Protein AF-A0A378QWF9-F1 (afdb_monomer_lite)

pLDDT: mean 70.11, std 20.04, range [35.25, 94.06]

Structure (mmCIF, N/CA/C/O backbone):
data_AF-A0A378QWF9-F1
#
_entry.id   AF-A0A378QWF9-F1
#
loop_
_atom_site.group_PDB
_atom_site.id
_atom_site.type_symbol
_atom_site.label_atom_id
_atom_site.label_alt_id
_atom_site.label_comp_id
_atom_site.label_asym_id
_atom_site.label_entity_id
_atom_site.label_seq_id
_atom_site.pdbx_PDB_ins_code
_atom_site.Cartn_x
_atom_site.Cartn_y
_atom_site.Cartn_z
_atom_site.occupancy
_atom_site.B_iso_or_equiv
_atom_site.auth_seq_id
_atom_site.auth_comp_id
_atom_site.auth_asym_id
_atom_site.auth_atom_id
_atom_site.pdbx_PDB_model_num
ATOM 1 N N . MET A 1 1 ? 3.941 -28.432 62.723 1.00 37.06 1 MET A N 1
ATOM 2 C CA . MET A 1 1 ? 3.807 -29.300 61.536 1.00 37.06 1 MET A CA 1
ATOM 3 C C . M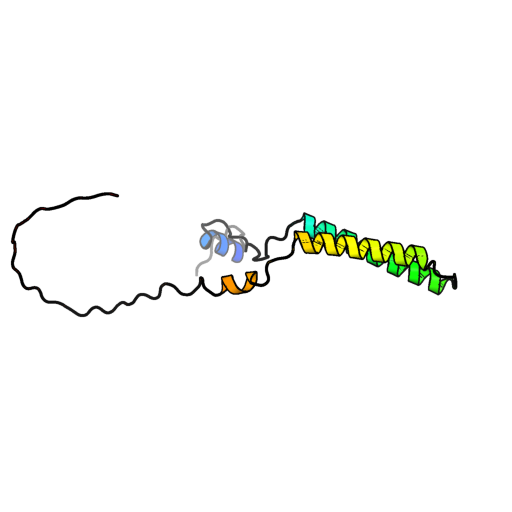ET A 1 1 ? 2.430 -29.057 60.941 1.00 37.06 1 MET A C 1
ATOM 5 O O . MET A 1 1 ? 1.453 -29.364 61.605 1.00 37.06 1 MET A O 1
ATOM 9 N N . LEU A 1 2 ? 2.350 -28.424 59.771 1.00 43.47 2 LEU A N 1
ATOM 10 C CA . LEU A 1 2 ? 1.100 -28.153 59.051 1.00 43.47 2 LEU A CA 1
ATOM 11 C C . LEU A 1 2 ? 1.149 -28.950 57.749 1.00 43.47 2 LEU A C 1
ATOM 13 O O . LEU A 1 2 ? 1.511 -28.421 56.704 1.00 43.47 2 LEU A O 1
ATOM 17 N N . GLU A 1 3 ? 0.846 -30.238 57.831 1.00 48.22 3 GLU A N 1
ATOM 18 C CA . GLU A 1 3 ? 0.598 -31.062 56.652 1.00 48.22 3 GLU A CA 1
ATOM 19 C C . GLU A 1 3 ? -0.773 -31.731 56.776 1.00 48.22 3 GLU A C 1
ATOM 21 O O . GLU A 1 3 ? -1.197 -32.093 57.871 1.00 48.22 3 GLU A O 1
ATOM 26 N N . ALA A 1 4 ? -1.415 -31.888 55.613 1.00 48.19 4 ALA A N 1
ATOM 27 C CA . ALA A 1 4 ? -2.771 -32.374 55.325 1.00 48.19 4 ALA A CA 1
ATOM 28 C C . ALA A 1 4 ? -3.869 -31.293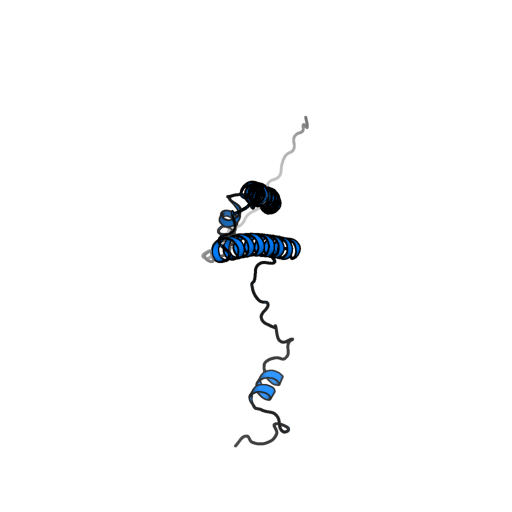 55.451 1.00 48.19 4 ALA A C 1
ATOM 30 O O . ALA A 1 4 ? -4.206 -30.849 56.537 1.00 48.19 4 ALA A O 1
ATOM 31 N N . LYS A 1 5 ? -4.520 -30.814 54.385 1.00 47.59 5 LYS A N 1
ATOM 32 C CA . LYS A 1 5 ? -4.892 -31.458 53.118 1.00 47.59 5 LYS A CA 1
ATOM 33 C C . LYS A 1 5 ? -4.909 -30.420 51.987 1.00 47.59 5 LYS A C 1
ATOM 35 O O . LYS A 1 5 ? -5.866 -29.667 51.854 1.00 47.59 5 LYS A O 1
ATOM 40 N N . ALA A 1 6 ? -3.892 -30.411 51.135 1.00 52.69 6 ALA A N 1
ATOM 41 C CA . ALA A 1 6 ? -4.106 -30.001 49.753 1.00 52.69 6 ALA A CA 1
ATOM 42 C C . ALA A 1 6 ? -4.489 -31.280 49.005 1.00 52.69 6 ALA A C 1
ATOM 44 O O . ALA A 1 6 ? -3.672 -32.189 48.894 1.00 52.69 6 ALA A O 1
ATOM 45 N N . GLU A 1 7 ? -5.742 -31.394 48.574 1.00 55.00 7 GLU A N 1
ATOM 46 C CA . GLU A 1 7 ? -6.295 -32.517 47.802 1.00 55.00 7 GLU A CA 1
ATOM 47 C C . GLU A 1 7 ? -5.551 -32.701 46.464 1.00 55.00 7 GLU A C 1
ATOM 49 O O . GLU A 1 7 ? -6.014 -32.264 45.413 1.00 55.00 7 GLU A O 1
ATOM 54 N N . GLY A 1 8 ? -4.334 -33.255 46.491 1.00 59.53 8 GLY A N 1
ATOM 55 C CA . GLY A 1 8 ? -3.489 -33.430 45.301 1.00 59.53 8 GLY A CA 1
ATOM 56 C C . GLY A 1 8 ? -3.186 -32.130 44.541 1.00 59.53 8 GLY A C 1
ATOM 57 O O . GLY A 1 8 ? -2.840 -32.162 43.360 1.00 59.53 8 GLY A O 1
ATOM 58 N N . MET A 1 9 ? -3.358 -30.971 45.181 1.00 66.12 9 MET A N 1
ATOM 59 C CA . MET A 1 9 ? -3.354 -29.674 44.516 1.00 66.12 9 MET A CA 1
ATOM 60 C C . MET A 1 9 ? -2.007 -28.968 44.698 1.00 66.12 9 MET A C 1
ATOM 62 O O . MET A 1 9 ? -1.530 -28.814 45.818 1.00 66.12 9 MET A O 1
ATOM 66 N N . SER A 1 10 ? -1.389 -28.518 43.598 1.00 73.12 10 SER A N 1
ATOM 67 C CA . SER A 1 10 ? -0.107 -27.805 43.662 1.00 73.12 10 SER A CA 1
ATOM 68 C C . SER A 1 10 ? -0.223 -26.512 44.475 1.00 73.12 10 SER A C 1
ATOM 70 O O . SER A 1 10 ? -1.242 -25.817 44.412 1.00 73.12 10 SER A O 1
ATOM 72 N N . LEU A 1 11 ? 0.843 -26.157 45.202 1.00 74.06 11 LEU A N 1
ATOM 73 C CA . LEU A 1 11 ? 0.899 -24.979 46.078 1.00 74.06 11 LEU A CA 1
ATOM 74 C C . LEU A 1 11 ? 0.437 -23.695 45.371 1.00 74.06 11 LEU A C 1
ATOM 76 O O . LEU A 1 11 ? -0.321 -22.911 45.931 1.00 74.06 11 LEU A O 1
ATOM 80 N N . ALA A 1 12 ? 0.820 -23.517 44.104 1.00 74.56 12 ALA A N 1
ATOM 81 C CA . ALA A 1 12 ? 0.403 -22.376 43.293 1.00 74.56 12 ALA A CA 1
ATOM 82 C C . ALA A 1 12 ? -1.115 -22.336 43.043 1.00 74.56 12 ALA A C 1
ATOM 84 O O . ALA A 1 12 ? -1.710 -21.260 43.000 1.00 74.56 12 ALA A O 1
ATOM 85 N N . ARG A 1 13 ? -1.761 -23.496 42.872 1.00 68.62 13 ARG A N 1
ATOM 86 C CA . ARG A 1 13 ? -3.212 -23.586 42.661 1.00 68.62 13 ARG A CA 1
ATOM 87 C C . ARG A 1 13 ? -3.975 -23.355 43.969 1.00 68.62 13 ARG A C 1
ATOM 89 O O . ARG A 1 13 ? -4.977 -22.649 43.942 1.00 68.62 13 ARG A O 1
ATOM 96 N N . TYR A 1 14 ? -3.460 -23.854 45.094 1.00 75.06 14 TYR A N 1
ATOM 97 C CA . TYR A 1 14 ? -4.004 -23.572 46.427 1.00 75.06 14 TYR A CA 1
ATOM 98 C C . TYR A 1 14 ? -3.894 -22.082 46.787 1.00 75.06 14 TYR A C 1
ATOM 100 O O . TYR A 1 14 ? -4.882 -21.458 47.171 1.00 75.06 14 TYR A O 1
ATOM 108 N N . ALA A 1 15 ? -2.721 -21.482 46.556 1.00 78.06 15 ALA A N 1
ATOM 109 C CA . ALA A 1 15 ? -2.498 -20.053 46.755 1.00 78.06 15 ALA A CA 1
ATOM 110 C C . ALA A 1 15 ? -3.447 -19.207 45.894 1.00 78.06 15 ALA A C 1
ATOM 112 O O . ALA A 1 15 ? -4.050 -18.270 46.402 1.00 78.06 15 ALA A O 1
ATOM 113 N N . ARG A 1 16 ? -3.661 -19.568 44.619 1.00 67.19 16 ARG A N 1
ATOM 114 C CA . ARG A 1 16 ? -4.668 -18.905 43.771 1.00 67.19 16 ARG A CA 1
ATOM 115 C C . ARG A 1 16 ? -6.077 -19.048 44.347 1.00 67.19 16 ARG A C 1
ATOM 117 O O . ARG A 1 16 ? -6.736 -18.045 44.550 1.00 67.19 16 ARG A O 1
ATOM 124 N N . ALA A 1 17 ? -6.530 -20.255 44.677 1.00 71.31 17 ALA A N 1
ATOM 125 C CA . ALA A 1 17 ? -7.892 -20.473 45.177 1.00 71.31 17 ALA A CA 1
ATOM 126 C C . ALA A 1 17 ? -8.224 -19.654 46.443 1.00 71.31 17 ALA A C 1
ATOM 128 O O . ALA A 1 17 ? -9.353 -19.193 46.598 1.00 71.31 17 ALA A O 1
ATOM 129 N N . ILE A 1 18 ? -7.243 -19.447 47.327 1.00 74.44 18 ILE A N 1
ATOM 130 C CA . ILE A 1 18 ? -7.430 -18.679 48.567 1.00 74.44 18 ILE A CA 1
ATOM 131 C C . ILE A 1 18 ? -7.263 -17.176 48.347 1.00 74.44 18 ILE A C 1
ATOM 133 O O . ILE A 1 18 ? -8.056 -16.392 48.870 1.00 74.44 18 ILE A O 1
ATOM 137 N N . LEU A 1 19 ? -6.234 -16.770 47.600 1.00 74.19 19 LEU A N 1
ATOM 138 C CA . LEU A 1 19 ? -5.867 -15.360 47.442 1.00 74.19 19 LEU A CA 1
ATOM 139 C C . LEU A 1 19 ? -6.678 -14.661 46.346 1.00 74.19 19 LEU A C 1
ATOM 141 O O . LEU A 1 19 ? -6.882 -13.453 46.413 1.00 74.19 19 LEU A O 1
ATOM 145 N N . THR A 1 20 ? -7.181 -15.398 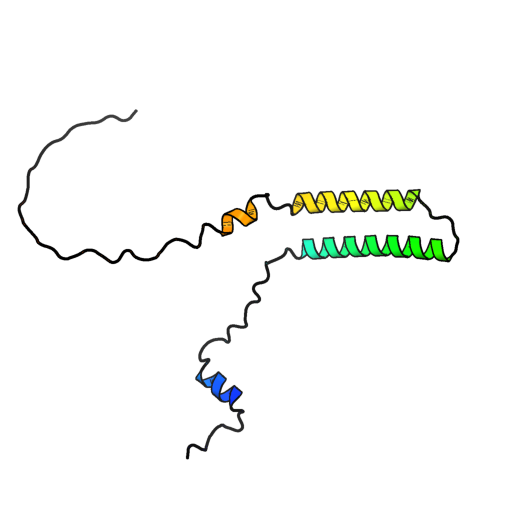45.355 1.00 68.69 20 THR A N 1
ATOM 146 C CA . THR A 1 20 ? -8.033 -14.865 44.286 1.00 68.69 20 THR A CA 1
ATOM 147 C C . THR A 1 20 ? -9.466 -15.363 44.468 1.00 68.69 20 THR A C 1
ATOM 149 O O . THR A 1 20 ? -9.936 -16.224 43.730 1.00 68.69 20 THR A O 1
ATOM 152 N N . LYS A 1 21 ? -10.180 -14.815 45.461 1.00 62.03 21 LYS A N 1
ATOM 153 C CA . LYS A 1 21 ? -11.646 -14.972 45.595 1.00 62.03 21 LYS A CA 1
ATOM 154 C C . LYS A 1 21 ? -12.442 -14.205 44.522 1.00 62.03 21 LYS A C 1
ATOM 156 O O . LYS A 1 21 ? -13.655 -14.352 44.439 1.00 62.03 21 LYS A O 1
ATOM 161 N N . GLY A 1 22 ? -11.775 -13.381 43.716 1.00 64.69 22 GLY A N 1
ATOM 162 C CA . GLY A 1 22 ? -12.356 -12.636 42.599 1.00 64.69 22 GLY A CA 1
ATOM 163 C C . GLY A 1 22 ? -11.879 -13.164 41.248 1.00 64.69 22 GLY A C 1
ATOM 164 O O . GLY A 1 22 ? -10.850 -13.839 41.173 1.00 64.69 22 GLY A O 1
ATOM 165 N N . LYS A 1 23 ? -12.632 -12.847 40.178 1.00 58.34 23 LYS A N 1
ATOM 166 C CA . LYS A 1 23 ? -12.247 -13.123 38.782 1.00 58.34 23 LYS A CA 1
ATOM 167 C C . LYS A 1 23 ? -10.775 -12.769 38.598 1.00 58.34 23 LYS A C 1
ATOM 169 O O . LYS A 1 23 ? -10.376 -11.651 38.907 1.00 58.34 23 LYS A O 1
ATOM 174 N N . VAL A 1 24 ? -9.993 -13.717 38.080 1.00 57.72 24 VAL A N 1
ATOM 175 C CA . VAL A 1 24 ? -8.634 -13.451 37.612 1.00 57.72 24 VAL A CA 1
ATOM 176 C C . VAL A 1 24 ? -8.754 -12.325 36.594 1.00 57.72 24 VAL A C 1
ATOM 178 O O . VAL A 1 24 ? -9.235 -12.553 35.482 1.00 57.72 24 VAL A O 1
ATOM 181 N N . THR A 1 25 ? -8.379 -11.110 36.985 1.00 59.12 25 THR A N 1
ATOM 182 C CA . THR A 1 25 ? -8.193 -9.995 36.067 1.00 59.12 25 THR A CA 1
ATOM 183 C C . THR A 1 25 ? -7.037 -10.405 35.176 1.00 59.12 25 THR A C 1
ATOM 185 O O . THR A 1 25 ? -5.857 -10.270 35.502 1.00 59.12 25 THR A O 1
ATOM 188 N N . ARG A 1 26 ? -7.381 -11.058 34.062 1.00 61.56 26 ARG A N 1
ATOM 189 C CA . ARG A 1 26 ? -6.461 -11.253 32.953 1.00 61.56 26 ARG A CA 1
ATOM 190 C C . ARG A 1 26 ? -5.928 -9.857 32.674 1.00 61.56 26 ARG A C 1
ATOM 192 O O . ARG A 1 26 ? -6.744 -8.972 32.464 1.00 61.56 26 ARG A O 1
ATOM 199 N N . ARG A 1 27 ? -4.607 -9.665 32.756 1.00 61.34 27 ARG A N 1
ATOM 200 C CA . ARG A 1 27 ? -3.972 -8.403 32.366 1.00 61.34 27 ARG A CA 1
ATOM 201 C C . ARG A 1 27 ? -4.545 -8.025 31.007 1.00 61.34 27 ARG A C 1
ATOM 203 O O . ARG A 1 27 ? -4.255 -8.706 30.018 1.00 61.34 27 ARG A O 1
ATOM 210 N N . GLU A 1 28 ? -5.432 -7.038 30.998 1.00 64.25 28 GLU A N 1
ATOM 211 C CA . GLU A 1 28 ? -5.869 -6.411 29.769 1.00 64.25 28 GLU A CA 1
ATOM 212 C C . GLU A 1 28 ? -4.595 -5.795 29.210 1.00 64.25 28 GLU A C 1
ATOM 214 O O . GLU A 1 28 ? -3.823 -5.160 29.922 1.00 64.25 28 GLU A O 1
ATOM 219 N N . ARG A 1 29 ? -4.236 -6.198 27.994 1.00 61.22 29 ARG A N 1
ATOM 220 C CA . ARG A 1 29 ? -3.053 -5.634 27.363 1.00 61.22 29 ARG A CA 1
ATOM 221 C C . ARG A 1 29 ? -3.401 -4.182 27.061 1.00 61.22 29 ARG A C 1
ATOM 223 O O . ARG A 1 29 ? -4.323 -3.967 26.280 1.00 61.22 29 ARG A O 1
ATOM 230 N N . ASP A 1 30 ? -2.633 -3.252 27.617 1.00 64.31 30 ASP A N 1
ATOM 231 C CA . ASP A 1 30 ? -2.720 -1.807 27.365 1.00 64.31 30 ASP A CA 1
ATOM 232 C C . ASP A 1 30 ? -2.240 -1.450 25.945 1.00 64.31 30 ASP A C 1
ATOM 234 O O . ASP A 1 30 ? -1.404 -0.571 25.743 1.00 64.31 30 ASP A O 1
ATOM 238 N N . TYR A 1 31 ? -2.685 -2.190 24.928 1.00 66.81 31 TYR A N 1
ATOM 239 C CA . TYR A 1 31 ? -2.459 -1.773 23.553 1.00 66.81 31 TYR A CA 1
ATOM 240 C C . TYR A 1 31 ? -3.527 -0.754 23.175 1.00 66.81 31 TYR A C 1
ATOM 242 O O . TYR A 1 31 ? -4.699 -0.950 23.512 1.00 66.81 31 TYR A O 1
ATOM 250 N N . PRO A 1 32 ? -3.154 0.300 22.430 1.00 73.12 32 PRO A N 1
ATOM 251 C CA . PRO A 1 32 ? -4.149 1.174 21.843 1.00 73.12 32 PRO A CA 1
ATOM 252 C C . PRO A 1 32 ? -5.098 0.332 20.983 1.00 73.12 32 PRO A C 1
ATOM 254 O O . PRO A 1 32 ? -4.668 -0.564 20.250 1.00 73.12 32 PRO A O 1
ATOM 257 N N . SER A 1 33 ? -6.396 0.607 21.087 1.00 78.81 33 SER A N 1
ATOM 258 C CA . SER A 1 33 ? -7.390 -0.001 20.208 1.00 78.81 33 SER A CA 1
ATOM 259 C C . SER A 1 33 ? -7.189 0.563 18.800 1.00 78.81 33 SER A C 1
ATOM 261 O O . SER A 1 33 ? -7.519 1.715 18.530 1.00 78.81 33 SER A O 1
ATOM 263 N N . ILE A 1 34 ? -6.567 -0.224 17.920 1.00 81.62 34 ILE A N 1
ATOM 264 C CA . ILE A 1 34 ? -6.321 0.141 16.519 1.00 81.62 34 ILE A CA 1
ATOM 265 C C . ILE A 1 34 ? -7.490 -0.371 15.676 1.00 81.62 34 ILE A C 1
ATOM 267 O O . ILE A 1 34 ? -7.904 -1.521 15.831 1.00 81.62 34 ILE A O 1
ATOM 271 N N . ASP A 1 35 ? -7.989 0.450 14.746 1.00 87.44 35 ASP A N 1
ATOM 272 C CA . ASP A 1 35 ? -9.024 0.023 13.801 1.00 87.44 35 ASP A CA 1
ATOM 273 C C . ASP A 1 35 ? -8.543 -1.207 12.995 1.00 87.44 35 ASP A C 1
ATOM 275 O O . ASP A 1 35 ? -7.528 -1.132 12.289 1.00 87.44 35 ASP A O 1
ATOM 279 N N . PRO A 1 36 ? -9.245 -2.355 13.050 1.00 89.62 36 PRO A N 1
ATOM 280 C CA . PRO A 1 36 ? -8.870 -3.537 12.277 1.00 89.62 36 PRO A CA 1
ATOM 281 C C . PRO A 1 36 ? -8.857 -3.287 10.761 1.00 89.62 36 PRO A C 1
ATOM 283 O O . PRO A 1 36 ? -8.078 -3.927 10.046 1.00 89.62 36 PRO A O 1
ATOM 286 N N . LYS A 1 37 ? -9.670 -2.351 10.251 1.00 89.81 37 LYS A N 1
ATOM 287 C CA . LYS A 1 37 ? -9.673 -1.986 8.826 1.00 89.81 37 LYS A CA 1
ATOM 288 C C . LYS A 1 37 ? -8.370 -1.308 8.417 1.00 89.81 37 LYS A C 1
ATOM 290 O O . LYS A 1 37 ? -7.836 -1.634 7.356 1.00 89.81 37 LYS A O 1
ATOM 295 N N . LEU A 1 38 ? -7.822 -0.441 9.271 1.00 90.44 38 LEU A N 1
ATOM 296 C CA . LEU A 1 38 ? -6.522 0.196 9.053 1.00 90.44 38 LEU A CA 1
ATOM 297 C C . LEU A 1 38 ? -5.414 -0.853 8.934 1.00 90.44 38 LEU A C 1
ATOM 299 O O . LEU A 1 38 ? -4.626 -0.822 7.989 1.00 90.44 38 LEU A O 1
ATOM 303 N N . LEU A 1 39 ? -5.382 -1.826 9.850 1.00 90.62 39 LEU A N 1
ATOM 304 C CA . LEU A 1 39 ? -4.399 -2.914 9.807 1.00 90.62 39 LEU A CA 1
ATOM 305 C C . LEU A 1 39 ? -4.502 -3.731 8.516 1.00 90.62 39 LEU A C 1
ATOM 307 O O . LEU A 1 39 ? -3.483 -4.054 7.902 1.00 90.62 39 LEU A O 1
ATOM 311 N N . GLN A 1 40 ? -5.723 -4.033 8.073 1.00 92.12 40 GLN A N 1
ATOM 312 C CA . GLN A 1 40 ? -5.948 -4.755 6.824 1.00 92.12 40 GLN A CA 1
ATOM 313 C C . GLN A 1 40 ? -5.470 -3.955 5.603 1.00 92.12 40 GLN A C 1
ATOM 315 O O . GLN A 1 40 ? -4.835 -4.522 4.711 1.00 92.12 40 GLN A O 1
ATOM 320 N N . GLN A 1 41 ? -5.734 -2.647 5.570 1.00 91.75 41 GLN A N 1
ATOM 321 C CA . GLN A 1 41 ? -5.297 -1.762 4.489 1.00 91.75 41 GLN A CA 1
ATOM 322 C C . GLN A 1 41 ? -3.769 -1.631 4.446 1.00 91.75 41 GLN A C 1
ATOM 324 O O . GLN A 1 41 ? -3.176 -1.784 3.378 1.00 91.75 41 GLN A O 1
ATOM 329 N N . LEU A 1 42 ? -3.115 -1.446 5.597 1.00 91.69 42 LEU A N 1
ATOM 330 C CA . LEU A 1 42 ? -1.651 -1.435 5.697 1.00 91.69 42 LEU A CA 1
ATOM 331 C C . LEU A 1 42 ? -1.040 -2.757 5.217 1.00 91.69 42 LEU A C 1
ATOM 333 O O . LEU A 1 42 ? -0.070 -2.753 4.458 1.00 91.69 42 LEU A O 1
ATOM 337 N N . HIS A 1 43 ? -1.633 -3.889 5.603 1.00 91.94 43 HIS A N 1
ATOM 338 C CA . HIS A 1 43 ? -1.183 -5.201 5.148 1.00 91.94 43 HIS A CA 1
ATOM 339 C C . HIS A 1 43 ? -1.313 -5.363 3.626 1.00 91.94 43 HIS A C 1
ATOM 341 O O . HIS A 1 43 ? -0.379 -5.834 2.971 1.00 91.94 43 HIS A O 1
ATOM 347 N N . ALA A 1 44 ? -2.442 -4.945 3.048 1.00 90.75 44 ALA A N 1
ATOM 348 C CA . ALA A 1 44 ? -2.666 -4.995 1.606 1.00 90.75 44 ALA A CA 1
ATOM 349 C C . ALA A 1 44 ? -1.656 -4.127 0.835 1.00 90.75 44 ALA A C 1
ATOM 351 O O . ALA A 1 44 ? -1.068 -4.596 -0.140 1.00 90.75 44 ALA A O 1
ATOM 352 N N . MET A 1 45 ? -1.379 -2.906 1.305 1.00 90.31 45 MET A N 1
ATOM 353 C CA . MET A 1 45 ? -0.368 -2.036 0.692 1.00 90.31 45 MET A CA 1
ATOM 354 C C . MET A 1 45 ? 1.042 -2.626 0.794 1.00 90.31 45 MET A C 1
ATOM 356 O O . MET A 1 45 ? 1.780 -2.631 -0.190 1.00 90.31 45 MET A O 1
ATOM 360 N N . GLY A 1 46 ? 1.408 -3.192 1.948 1.00 91.25 46 GLY A N 1
ATOM 361 C CA . GLY A 1 46 ? 2.697 -3.869 2.119 1.00 91.25 46 GLY A CA 1
ATOM 362 C C . GLY A 1 46 ? 2.861 -5.066 1.177 1.00 91.25 46 GLY A C 1
ATOM 363 O O . GLY A 1 46 ? 3.938 -5.278 0.616 1.00 91.25 46 GLY A O 1
ATOM 364 N N . LYS A 1 47 ? 1.782 -5.820 0.938 1.00 94.06 47 LYS A N 1
ATOM 365 C CA . LYS A 1 47 ? 1.767 -6.905 -0.051 1.00 94.06 47 LYS A CA 1
ATOM 366 C C . LYS A 1 47 ? 1.997 -6.377 -1.469 1.00 94.06 47 LYS A C 1
ATOM 368 O O . LYS A 1 47 ? 2.820 -6.953 -2.178 1.00 94.06 47 LYS A O 1
ATOM 373 N N . ASN A 1 48 ? 1.316 -5.298 -1.857 1.00 91.25 48 ASN A N 1
ATOM 374 C CA . ASN A 1 48 ? 1.479 -4.679 -3.175 1.00 91.25 48 ASN A CA 1
ATOM 375 C C . ASN A 1 48 ? 2.928 -4.216 -3.385 1.00 91.25 48 ASN A C 1
ATOM 377 O O . ASN A 1 48 ? 3.553 -4.593 -4.373 1.00 91.25 48 ASN A O 1
ATOM 381 N N . LEU A 1 49 ? 3.513 -3.512 -2.411 1.00 92.31 49 LEU A N 1
ATOM 382 C CA . LEU A 1 49 ? 4.917 -3.095 -2.466 1.00 92.31 49 LEU A CA 1
ATOM 383 C C . LEU A 1 49 ? 5.864 -4.292 -2.641 1.00 92.31 49 LEU A C 1
ATOM 385 O O . LEU A 1 49 ? 6.762 -4.266 -3.481 1.00 92.31 49 LEU A O 1
ATOM 389 N N . ASN A 1 50 ? 5.643 -5.369 -1.884 1.00 93.00 50 ASN A N 1
ATOM 390 C CA . ASN A 1 50 ? 6.471 -6.571 -1.974 1.00 93.00 50 ASN A CA 1
ATOM 391 C C . ASN A 1 50 ? 6.368 -7.250 -3.354 1.00 93.00 50 ASN A C 1
ATOM 393 O O . ASN A 1 50 ? 7.348 -7.807 -3.846 1.00 93.00 50 ASN A O 1
ATOM 397 N N . GLN A 1 51 ? 5.203 -7.186 -4.006 1.00 91.88 51 GLN A N 1
ATOM 398 C CA . GLN A 1 51 ? 5.035 -7.679 -5.376 1.00 91.88 51 GLN A CA 1
ATOM 399 C C . GLN A 1 51 ? 5.846 -6.854 -6.381 1.00 91.88 51 GLN A C 1
ATOM 401 O O . GLN A 1 51 ? 6.521 -7.444 -7.220 1.00 91.88 51 GLN A O 1
ATOM 406 N N . LEU A 1 52 ? 5.850 -5.522 -6.265 1.00 91.50 52 LEU A N 1
ATOM 407 C CA . LEU A 1 52 ? 6.656 -4.652 -7.135 1.00 91.50 52 LEU A CA 1
ATOM 408 C C . LEU A 1 52 ? 8.160 -4.911 -6.964 1.00 91.50 52 LEU A C 1
ATOM 410 O O . LEU A 1 52 ? 8.901 -4.999 -7.944 1.00 91.50 52 LEU A O 1
ATOM 414 N N . VAL A 1 53 ? 8.618 -5.080 -5.722 1.00 91.50 53 VAL A N 1
ATOM 415 C CA . VAL A 1 53 ? 10.025 -5.402 -5.439 1.00 91.50 53 VAL A CA 1
ATOM 416 C C . VAL A 1 53 ? 10.399 -6.764 -6.023 1.00 91.50 53 VAL A C 1
ATOM 418 O O . VAL A 1 53 ? 11.426 -6.888 -6.686 1.00 91.50 53 VAL A O 1
ATOM 421 N N . ARG A 1 54 ? 9.556 -7.787 -5.837 1.00 92.00 54 ARG A N 1
ATOM 422 C CA . ARG A 1 54 ? 9.790 -9.113 -6.432 1.00 92.00 54 ARG A CA 1
ATOM 423 C C . ARG A 1 54 ? 9.844 -9.055 -7.950 1.0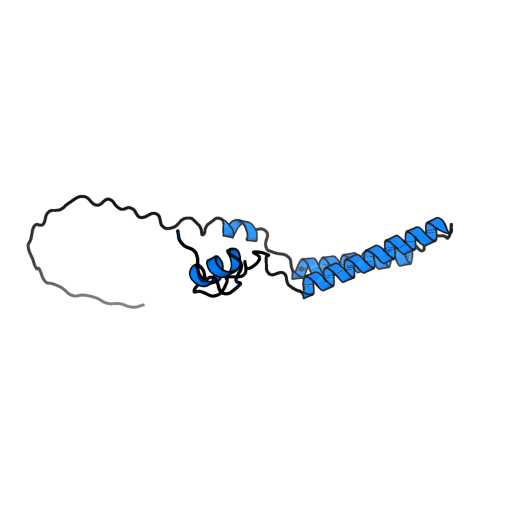0 92.00 54 ARG A C 1
ATOM 425 O O . ARG A 1 54 ? 10.786 -9.578 -8.528 1.00 92.00 54 ARG A O 1
ATOM 432 N N . TYR A 1 55 ? 8.891 -8.369 -8.572 1.00 91.31 55 TYR A N 1
ATOM 433 C CA . TYR A 1 55 ? 8.838 -8.194 -10.019 1.00 91.31 55 TYR A CA 1
ATOM 434 C C . TYR A 1 55 ? 10.111 -7.543 -10.572 1.00 91.31 55 TYR A C 1
ATOM 436 O O . TYR A 1 55 ? 10.736 -8.075 -11.488 1.00 91.31 55 TYR A O 1
ATOM 444 N N . THR A 1 56 ? 10.538 -6.421 -9.985 1.00 89.50 56 THR A N 1
ATOM 445 C CA . THR A 1 56 ? 11.758 -5.728 -10.429 1.00 89.50 56 THR A CA 1
ATOM 446 C C . THR A 1 56 ? 13.003 -6.590 -10.223 1.00 89.50 56 THR A C 1
ATOM 448 O O . THR A 1 56 ? 13.876 -6.623 -11.091 1.00 89.50 56 THR A O 1
ATOM 451 N N . HIS A 1 57 ? 13.070 -7.346 -9.124 1.00 91.00 57 HIS A N 1
ATOM 452 C CA . HIS A 1 57 ? 14.169 -8.271 -8.867 1.00 91.00 57 HIS A CA 1
ATOM 453 C C . HIS A 1 57 ? 14.207 -9.444 -9.860 1.00 91.00 57 HIS A C 1
ATOM 455 O O . HIS A 1 57 ? 15.271 -9.773 -10.383 1.00 91.00 57 HIS A O 1
ATOM 461 N N . GLU A 1 58 ? 13.058 -10.054 -10.156 1.00 90.31 58 GLU A N 1
ATOM 462 C CA . GLU A 1 58 ? 12.930 -11.148 -11.126 1.00 90.31 58 GLU A CA 1
ATOM 463 C C . GLU A 1 58 ? 13.351 -10.702 -12.532 1.00 90.31 58 GLU A C 1
ATOM 465 O O . GLU A 1 58 ? 14.135 -11.391 -13.189 1.00 90.31 58 GLU A O 1
ATOM 470 N N . GLN A 1 59 ? 12.914 -9.518 -12.970 1.00 88.44 59 GLN A N 1
ATOM 471 C CA . GLN A 1 59 ? 13.302 -8.966 -14.270 1.00 88.44 59 GLN A CA 1
ATOM 472 C C . GLN A 1 59 ? 14.792 -8.632 -14.353 1.00 88.44 59 GLN A C 1
ATOM 474 O O . GLN A 1 59 ? 15.439 -8.978 -15.345 1.00 88.44 59 GLN A O 1
ATOM 479 N N . ALA A 1 60 ? 15.354 -8.029 -13.300 1.00 86.81 60 ALA A N 1
ATOM 480 C CA . ALA A 1 60 ? 16.781 -7.732 -13.229 1.00 86.81 60 ALA A CA 1
ATOM 481 C C . ALA A 1 60 ? 17.634 -9.012 -13.293 1.00 86.81 60 ALA A C 1
ATOM 483 O O . ALA A 1 60 ? 18.598 -9.076 -14.060 1.00 86.81 60 ALA A O 1
ATOM 484 N N . ASN A 1 61 ? 17.250 -10.054 -12.548 1.00 88.94 61 ASN A N 1
ATOM 485 C CA . ASN A 1 61 ? 17.947 -11.344 -12.548 1.00 88.94 61 ASN A CA 1
ATOM 486 C C . ASN A 1 61 ? 17.872 -12.043 -13.913 1.00 88.94 61 ASN A C 1
ATOM 488 O O . ASN A 1 61 ? 18.854 -12.635 -14.362 1.00 88.94 61 ASN A O 1
ATOM 492 N N . ALA A 1 62 ? 16.730 -11.946 -14.593 1.00 89.31 62 ALA A N 1
ATOM 493 C CA . ALA A 1 62 ? 16.534 -12.512 -15.924 1.00 89.31 62 ALA A CA 1
ATOM 494 C C . ALA A 1 62 ? 17.173 -11.678 -17.056 1.00 89.31 62 ALA A C 1
ATOM 496 O O . ALA A 1 62 ? 17.091 -12.072 -18.219 1.00 89.31 62 ALA A O 1
ATOM 497 N N . LYS A 1 63 ? 17.813 -10.536 -16.742 1.00 87.75 63 LYS A N 1
ATOM 498 C CA . LYS A 1 63 ? 18.327 -9.550 -17.717 1.00 87.75 63 LYS A CA 1
ATOM 499 C C . LYS A 1 63 ? 17.259 -9.078 -18.713 1.00 87.75 63 LYS A C 1
AT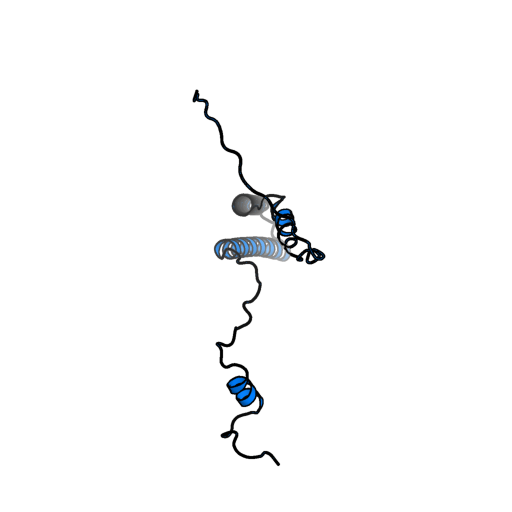OM 501 O O . LYS A 1 63 ? 17.578 -8.692 -19.839 1.00 87.75 63 LYS A O 1
ATOM 506 N N . HIS A 1 64 ? 15.993 -9.111 -18.305 1.00 85.31 64 HIS A N 1
ATOM 507 C CA . HIS A 1 64 ? 14.898 -8.569 -19.092 1.00 85.31 64 HIS A CA 1
ATOM 508 C C . HIS A 1 64 ? 14.788 -7.059 -18.863 1.00 85.31 64 HIS A C 1
ATOM 510 O O . HIS A 1 64 ? 15.062 -6.582 -17.758 1.00 85.31 64 HIS A O 1
ATOM 516 N N . PRO A 1 65 ? 14.396 -6.288 -19.891 1.00 85.69 65 PRO A N 1
ATOM 517 C CA . PRO A 1 65 ? 14.115 -4.874 -19.706 1.00 85.69 65 PRO A CA 1
ATOM 518 C C . PRO A 1 65 ? 12.953 -4.714 -18.724 1.00 85.69 65 PRO A C 1
ATOM 520 O O . PRO A 1 65 ? 11.938 -5.402 -18.838 1.00 85.69 65 PRO A O 1
ATOM 523 N N . ILE A 1 66 ? 13.121 -3.810 -17.759 1.00 87.50 66 ILE A N 1
ATOM 524 C CA . ILE A 1 66 ? 12.073 -3.509 -16.788 1.00 87.50 66 ILE A CA 1
ATOM 525 C C . ILE A 1 66 ? 10.998 -2.664 -17.461 1.00 87.50 66 ILE A C 1
ATOM 527 O O . ILE A 1 66 ? 11.314 -1.663 -18.106 1.00 87.50 66 ILE A O 1
ATOM 531 N N . ASP A 1 67 ? 9.734 -3.042 -17.287 1.00 89.31 67 ASP A N 1
ATOM 532 C CA . ASP A 1 67 ? 8.603 -2.237 -17.747 1.00 89.31 67 ASP A CA 1
ATOM 533 C C . ASP A 1 67 ? 8.398 -1.042 -16.806 1.00 89.31 67 ASP A C 1
ATOM 535 O O . ASP A 1 67 ? 7.674 -1.096 -15.806 1.00 89.31 67 ASP A O 1
ATOM 539 N N . THR A 1 68 ? 9.112 0.041 -17.101 1.00 88.81 68 THR A N 1
ATOM 540 C CA . THR A 1 68 ? 9.145 1.250 -16.274 1.00 88.81 68 THR A CA 1
ATOM 541 C C . THR A 1 68 ? 7.806 1.977 -16.234 1.00 88.81 68 THR A C 1
ATOM 543 O O . THR A 1 68 ? 7.501 2.602 -15.220 1.00 88.81 68 THR A O 1
ATOM 546 N N . LEU A 1 69 ? 6.992 1.878 -17.290 1.00 89.75 69 LEU A N 1
ATOM 547 C CA . LEU A 1 69 ? 5.679 2.518 -17.350 1.00 89.75 69 LEU A CA 1
ATOM 548 C C . LEU A 1 69 ? 4.710 1.844 -16.380 1.00 89.75 69 LEU A C 1
ATOM 550 O O . LEU A 1 69 ? 4.110 2.514 -15.539 1.00 89.75 69 LEU A O 1
ATOM 554 N N . ASN A 1 70 ? 4.584 0.519 -16.468 1.00 87.69 70 ASN A N 1
ATOM 555 C CA . ASN A 1 70 ? 3.702 -0.224 -15.572 1.00 87.69 70 ASN A CA 1
ATOM 556 C C . ASN A 1 70 ? 4.165 -0.127 -14.114 1.00 87.69 70 ASN A C 1
ATOM 558 O O . ASN A 1 70 ? 3.336 -0.018 -13.208 1.00 87.69 70 ASN A O 1
ATOM 562 N N . LEU A 1 71 ? 5.480 -0.092 -13.881 1.00 90.88 71 LEU A N 1
ATOM 563 C CA . LEU A 1 71 ? 6.035 0.136 -12.551 1.00 90.88 71 LEU A CA 1
ATOM 564 C C . LEU A 1 71 ? 5.678 1.529 -12.007 1.00 90.88 71 LEU A C 1
ATOM 566 O O . LEU A 1 71 ? 5.243 1.630 -10.861 1.00 90.88 71 LEU A O 1
ATOM 570 N N . ALA A 1 72 ? 5.824 2.584 -12.814 1.00 90.88 72 ALA A N 1
ATOM 571 C CA . ALA A 1 72 ? 5.479 3.949 -12.416 1.00 90.88 72 ALA A CA 1
ATOM 572 C C . ALA A 1 72 ? 3.987 4.079 -12.077 1.00 90.88 72 ALA A C 1
ATOM 574 O O . ALA A 1 72 ? 3.649 4.558 -10.999 1.00 90.88 72 ALA A O 1
ATOM 575 N N . LEU A 1 73 ? 3.103 3.544 -12.927 1.00 93.25 73 LEU A N 1
ATOM 576 C CA . LEU A 1 73 ? 1.656 3.534 -12.677 1.00 93.25 73 LEU A CA 1
ATOM 577 C C . LEU A 1 73 ? 1.292 2.795 -11.381 1.00 93.25 73 LEU A C 1
ATOM 579 O O . LEU A 1 73 ? 0.415 3.232 -10.635 1.00 93.25 73 LEU A O 1
ATOM 583 N N . ALA A 1 74 ? 1.964 1.678 -11.092 1.00 92.44 74 ALA A N 1
ATOM 584 C CA . ALA A 1 74 ? 1.744 0.934 -9.858 1.00 92.44 74 ALA A CA 1
ATOM 585 C C . ALA A 1 74 ? 2.220 1.712 -8.616 1.00 92.44 74 ALA A C 1
ATOM 587 O O . ALA A 1 74 ? 1.547 1.689 -7.583 1.00 92.44 74 ALA A O 1
ATOM 588 N N . ILE A 1 75 ? 3.349 2.421 -8.716 1.00 93.62 75 ILE A N 1
ATOM 589 C CA . ILE A 1 75 ? 3.859 3.294 -7.649 1.00 93.62 75 ILE A CA 1
ATOM 590 C C . ILE A 1 75 ? 2.901 4.463 -7.401 1.00 93.62 75 ILE A C 1
ATOM 592 O O . ILE A 1 75 ? 2.544 4.705 -6.246 1.00 93.62 75 ILE A O 1
ATOM 596 N N . ASP A 1 76 ? 2.430 5.128 -8.454 1.00 93.12 76 ASP A N 1
ATOM 597 C CA . ASP A 1 76 ? 1.470 6.232 -8.348 1.00 93.12 76 ASP A CA 1
ATOM 598 C C . ASP A 1 76 ? 0.167 5.770 -7.689 1.00 93.12 76 ASP A C 1
ATOM 600 O O . ASP A 1 76 ? -0.341 6.410 -6.766 1.00 93.12 76 ASP A O 1
ATOM 604 N N . ASN A 1 77 ? -0.337 4.595 -8.080 1.00 93.12 77 ASN A N 1
ATOM 605 C CA . ASN A 1 77 ? -1.530 4.021 -7.467 1.00 93.12 77 ASN A CA 1
ATOM 606 C C . ASN A 1 77 ? -1.341 3.756 -5.962 1.00 93.12 77 ASN A C 1
ATOM 608 O O . ASN A 1 77 ? -2.234 4.053 -5.165 1.00 93.12 77 ASN A O 1
ATOM 612 N N . MET A 1 78 ? -0.178 3.240 -5.547 1.00 92.19 78 MET A N 1
ATOM 613 C CA . MET A 1 78 ? 0.133 3.065 -4.124 1.00 92.19 78 MET A CA 1
ATOM 614 C C . MET A 1 78 ? 0.238 4.403 -3.386 1.00 92.19 78 MET A C 1
ATOM 616 O O . MET A 1 78 ? -0.251 4.511 -2.260 1.00 92.19 78 MET A O 1
ATOM 620 N N . ALA A 1 79 ? 0.842 5.421 -4.003 1.00 91.44 79 ALA A N 1
ATOM 621 C CA . ALA A 1 79 ? 0.942 6.754 -3.417 1.00 91.44 79 ALA A CA 1
ATOM 622 C C . ALA A 1 79 ? -0.449 7.362 -3.179 1.00 91.44 79 ALA A C 1
ATOM 624 O O . ALA A 1 79 ? -0.709 7.898 -2.099 1.00 91.44 79 ALA A O 1
ATOM 625 N N . GLU A 1 80 ? -1.375 7.204 -4.127 1.00 93.75 80 GLU A N 1
ATOM 626 C CA . GLU A 1 80 ? -2.768 7.618 -3.948 1.00 93.75 80 GLU A CA 1
ATOM 627 C C . GLU A 1 80 ? -3.473 6.858 -2.820 1.00 93.75 80 GLU A C 1
ATOM 629 O O . GLU A 1 80 ? -4.158 7.472 -1.998 1.00 93.75 80 GLU A O 1
ATOM 634 N N . GLN A 1 81 ? -3.323 5.530 -2.760 1.00 91.94 81 GLN A N 1
ATOM 635 C CA . GLN A 1 81 ? -3.908 4.717 -1.686 1.00 91.94 81 GLN A CA 1
ATOM 636 C C . GLN A 1 81 ? -3.409 5.179 -0.313 1.00 91.94 81 GLN A C 1
ATOM 638 O O . GLN A 1 81 ? -4.207 5.339 0.613 1.00 91.94 81 GLN A O 1
ATOM 643 N N . LEU A 1 82 ? -2.110 5.460 -0.201 1.00 92.81 82 LEU A N 1
ATOM 644 C CA . LEU A 1 82 ? -1.493 5.943 1.027 1.00 92.81 82 LEU A CA 1
ATOM 645 C C . LEU A 1 82 ? -1.953 7.360 1.384 1.00 92.81 82 LEU A C 1
ATOM 647 O O . LEU A 1 82 ? -2.228 7.628 2.551 1.00 92.81 82 LEU A O 1
ATOM 651 N N . ALA A 1 83 ? -2.100 8.253 0.403 1.00 91.19 83 ALA A N 1
ATOM 652 C CA . ALA A 1 83 ? -2.633 9.595 0.624 1.00 91.19 83 ALA A CA 1
ATOM 653 C C . ALA A 1 83 ? -4.080 9.554 1.143 1.00 91.19 83 ALA A C 1
ATOM 655 O O . ALA A 1 83 ? -4.413 10.248 2.105 1.00 91.19 83 ALA A O 1
ATOM 656 N N . ARG A 1 84 ? -4.924 8.691 0.560 1.00 91.62 84 ARG A N 1
ATOM 657 C CA . ARG A 1 84 ? -6.308 8.477 1.017 1.00 91.62 84 ARG A CA 1
ATOM 658 C C . ARG A 1 84 ? -6.349 7.891 2.424 1.00 91.62 84 ARG A C 1
ATOM 660 O O . ARG A 1 84 ? -7.136 8.353 3.245 1.00 91.62 84 ARG A O 1
ATOM 667 N N . LEU A 1 85 ? -5.494 6.908 2.709 1.00 92.12 85 LEU A N 1
ATOM 668 C CA . LEU A 1 85 ? -5.409 6.307 4.037 1.00 92.12 85 LEU A CA 1
ATOM 669 C C . LEU A 1 85 ? -4.951 7.329 5.077 1.00 92.12 85 LEU A C 1
ATOM 671 O O . LEU A 1 85 ? -5.556 7.445 6.139 1.00 92.12 85 LEU A O 1
ATOM 675 N N . LYS A 1 86 ? -3.922 8.114 4.748 1.00 89.62 86 LYS A N 1
ATOM 676 C CA . LYS A 1 86 ? -3.438 9.189 5.607 1.00 89.62 86 LYS A CA 1
ATOM 677 C C . LYS A 1 86 ? -4.567 10.167 5.905 1.00 89.62 86 LYS A C 1
ATOM 679 O O . LYS A 1 86 ? -4.840 10.387 7.069 1.00 89.62 86 LYS A O 1
ATOM 684 N N . ALA A 1 87 ? -5.287 10.661 4.900 1.00 88.62 87 ALA A N 1
ATOM 685 C CA . ALA A 1 87 ? -6.397 11.590 5.118 1.00 88.62 87 ALA A CA 1
ATOM 686 C C . ALA A 1 87 ? -7.498 11.041 6.051 1.00 88.62 87 ALA A C 1
ATOM 688 O O . ALA A 1 87 ? -8.107 11.810 6.786 1.00 88.62 87 ALA A O 1
ATOM 689 N N . GLN A 1 88 ? -7.750 9.727 6.038 1.00 88.38 88 GLN A N 1
ATOM 690 C CA . GLN A 1 88 ? -8.779 9.091 6.873 1.00 88.38 88 GLN A CA 1
ATOM 691 C C . GLN A 1 88 ? -8.354 8.893 8.330 1.00 88.38 88 GLN A C 1
ATOM 693 O O . GLN A 1 88 ? -9.188 8.998 9.224 1.00 88.38 88 GLN A O 1
ATOM 698 N N . TYR A 1 89 ? -7.078 8.592 8.567 1.00 87.06 89 TYR A N 1
ATOM 699 C CA . TYR A 1 89 ? -6.558 8.261 9.897 1.00 87.06 89 TYR A CA 1
ATOM 700 C C . TYR A 1 89 ? -5.591 9.322 10.434 1.00 87.06 89 TYR A C 1
ATOM 702 O O . TYR A 1 89 ? -4.898 9.081 11.423 1.00 87.06 89 TYR A O 1
ATOM 710 N N . GLN A 1 90 ? -5.511 10.490 9.787 1.00 82.62 90 GLN A N 1
ATOM 711 C CA . GLN A 1 90 ? -4.651 11.571 10.242 1.00 82.62 90 GLN A CA 1
ATOM 712 C C . GLN A 1 90 ? -5.227 12.162 11.519 1.00 82.62 90 GLN A C 1
ATOM 714 O O . GLN A 1 90 ? -6.293 12.770 11.553 1.00 82.62 90 GLN A O 1
ATOM 719 N N . VAL A 1 91 ? -4.469 11.957 12.579 1.00 80.56 91 VAL A N 1
ATOM 720 C CA . VAL A 1 91 ? -4.721 12.521 13.887 1.00 80.56 91 VAL A CA 1
ATOM 721 C C . VAL A 1 91 ? -4.288 14.000 13.865 1.00 80.56 91 VAL A C 1
ATOM 723 O O . VAL A 1 91 ? -3.261 14.309 13.253 1.00 80.56 91 VAL A O 1
ATOM 726 N N . PRO A 1 92 ? -5.040 14.936 14.478 1.00 79.00 92 PRO A N 1
ATOM 727 C CA . PRO A 1 92 ? -4.616 16.332 14.566 1.00 79.00 92 PRO A CA 1
ATOM 728 C C . PRO A 1 92 ? -3.275 16.450 15.306 1.00 79.00 92 PRO A C 1
ATOM 730 O O . PRO A 1 92 ? -3.049 15.753 16.291 1.00 79.00 92 PRO A O 1
ATOM 733 N N . GLU A 1 93 ? -2.410 17.371 14.869 1.00 69.69 93 GLU A N 1
ATOM 734 C CA . GLU A 1 93 ? -1.037 17.554 15.391 1.00 69.69 93 GLU A CA 1
ATOM 735 C C . GLU A 1 93 ? -0.963 17.730 16.924 1.00 69.69 93 GLU A C 1
ATOM 737 O O . GLU A 1 93 ? 0.050 17.430 17.548 1.00 69.69 93 GLU A O 1
ATOM 742 N N . ASN A 1 94 ? -2.058 18.162 17.559 1.00 66.94 94 ASN A N 1
ATOM 743 C CA . ASN A 1 94 ? -2.144 18.391 19.004 1.00 66.94 94 ASN A CA 1
ATOM 744 C C . ASN A 1 94 ? -2.690 17.201 19.816 1.00 66.94 94 ASN A C 1
ATOM 746 O O . ASN A 1 94 ? -2.853 17.324 21.027 1.00 66.94 94 ASN A O 1
ATOM 750 N N . TYR A 1 95 ? -2.982 16.056 19.197 1.00 65.75 95 TYR A N 1
ATOM 751 C CA . TYR A 1 95 ? -3.637 14.927 19.874 1.00 65.75 95 TYR A CA 1
ATOM 752 C C . TYR A 1 95 ? -2.831 14.335 21.033 1.00 65.75 95 TYR A C 1
ATOM 754 O O . TYR A 1 95 ? -3.409 13.915 22.027 1.00 65.75 95 TYR A O 1
ATOM 762 N N . PHE A 1 96 ? -1.501 14.347 20.944 1.00 63.06 96 PHE A N 1
ATOM 763 C CA . PHE A 1 96 ? -0.638 13.847 22.018 1.00 63.06 96 PHE A CA 1
ATOM 764 C C . PHE A 1 96 ? -0.348 14.889 23.108 1.00 63.06 96 PHE A C 1
ATOM 766 O O . PHE A 1 96 ? 0.116 14.512 24.174 1.00 63.06 96 PHE A O 1
ATOM 773 N N . ARG A 1 97 ? -0.640 16.181 22.878 1.00 61.09 97 ARG A N 1
ATOM 774 C CA . ARG A 1 97 ? -0.444 17.246 23.883 1.00 61.09 97 ARG A CA 1
ATOM 775 C C . ARG A 1 97 ? -1.569 17.315 24.915 1.00 61.09 97 ARG A C 1
ATOM 777 O O . ARG A 1 97 ? -1.322 17.730 26.032 1.00 61.09 97 ARG A O 1
ATOM 784 N N . ALA A 1 98 ? -2.783 16.896 24.559 1.00 55.19 98 ALA A N 1
ATOM 785 C CA . ALA A 1 98 ? -3.948 16.965 25.448 1.00 55.19 98 ALA A CA 1
ATOM 786 C C . ALA A 1 98 ? -3.979 15.876 26.540 1.00 55.19 98 ALA A C 1
ATOM 788 O O . ALA A 1 98 ? -4.857 15.899 27.391 1.00 55.19 98 ALA A O 1
ATOM 789 N N . VAL A 1 99 ? -3.057 14.908 26.502 1.00 55.47 99 VAL A N 1
ATOM 790 C CA . VAL A 1 99 ? -3.023 13.776 27.446 1.00 55.47 99 VAL A CA 1
ATOM 791 C C . VAL A 1 99 ? -2.151 14.083 28.675 1.00 55.47 99 VAL A C 1
ATOM 793 O O . VAL A 1 99 ? -2.219 13.362 29.659 1.00 55.47 99 VAL A O 1
ATOM 796 N N . GLU A 1 100 ? -1.367 15.168 28.657 1.00 54.59 100 GLU A N 1
ATOM 797 C CA . GLU A 1 100 ? -0.504 15.559 29.787 1.00 54.59 100 GLU A CA 1
ATOM 798 C C . GLU A 1 100 ? -1.212 16.459 30.823 1.00 54.59 100 GLU A C 1
ATOM 800 O O . GLU A 1 100 ? -0.687 16.640 31.918 1.00 54.59 100 GLU A O 1
ATOM 805 N N . ASP A 1 101 ? -2.415 16.973 30.526 1.00 52.53 101 ASP A N 1
ATOM 806 C CA . ASP A 1 101 ? -3.120 17.940 31.388 1.00 52.53 101 ASP A CA 1
ATOM 807 C C . ASP A 1 101 ? -4.183 17.317 32.328 1.00 52.53 101 ASP A C 1
ATOM 809 O O . ASP A 1 101 ? -4.707 18.023 33.190 1.00 52.53 101 ASP A O 1
ATOM 813 N N . GLU A 1 102 ? -4.511 16.018 32.224 1.00 51.34 102 GLU A N 1
ATOM 814 C CA . GLU A 1 102 ? -5.537 15.381 33.088 1.00 51.34 102 GLU A CA 1
ATOM 815 C C . GLU A 1 102 ? -5.004 14.726 34.381 1.00 51.34 102 GLU A C 1
ATOM 817 O O . GLU A 1 102 ? -5.800 14.396 35.258 1.00 51.34 102 GLU A O 1
ATOM 822 N N . ASP A 1 103 ? -3.686 14.618 34.580 1.00 47.50 103 ASP A N 1
ATOM 823 C CA . ASP A 1 103 ? -3.114 13.933 35.758 1.00 47.50 103 ASP A CA 1
ATOM 824 C C . ASP A 1 103 ? -2.767 14.862 36.948 1.00 47.50 103 ASP A C 1
ATOM 826 O O . ASP A 1 103 ? -2.148 14.422 37.919 1.00 47.50 103 ASP A O 1
ATOM 830 N N . VAL A 1 104 ? -3.179 16.140 36.943 1.00 47.12 104 VAL A N 1
ATOM 831 C CA . VAL A 1 104 ? -2.894 17.076 38.057 1.00 47.12 104 VAL A CA 1
ATOM 832 C C . VAL A 1 104 ? -4.159 17.744 38.598 1.00 47.12 104 VAL A C 1
ATOM 834 O O . VAL A 1 104 ? -4.342 18.953 38.495 1.00 47.12 104 VAL A O 1
ATOM 837 N N . ALA A 1 105 ? -5.029 16.970 39.248 1.00 48.56 105 ALA A N 1
ATOM 838 C CA . ALA A 1 105 ? -5.987 17.530 40.205 1.00 48.56 105 ALA A CA 1
ATOM 839 C C . ALA A 1 105 ? -6.508 16.482 41.199 1.00 48.56 105 ALA A C 1
ATOM 841 O O . ALA A 1 105 ? -7.589 15.941 41.002 1.00 48.56 105 ALA A O 1
ATOM 842 N N . THR A 1 106 ? -5.773 16.220 42.288 1.00 46.75 106 THR A N 1
ATOM 843 C CA . THR A 1 106 ? -6.277 16.297 43.684 1.00 46.75 106 THR A CA 1
ATOM 844 C C . THR A 1 106 ? -5.209 15.825 44.679 1.00 46.75 106 THR A C 1
ATOM 846 O O . THR A 1 106 ? -5.207 14.685 45.125 1.00 46.75 106 THR A O 1
ATOM 849 N N . GLU A 1 107 ? -4.323 16.733 45.088 1.00 38.69 107 GLU A N 1
ATOM 850 C CA . GLU A 1 107 ? -3.667 16.639 46.398 1.00 38.69 107 GLU A CA 1
ATOM 851 C C . GLU A 1 107 ? -4.375 17.649 47.307 1.00 38.69 107 GLU A C 1
ATOM 853 O O . GLU A 1 107 ? -4.459 18.844 47.014 1.00 38.69 107 GLU A O 1
ATOM 858 N N . ALA A 1 108 ? -5.003 17.115 48.349 1.00 42.00 108 ALA A N 1
ATOM 859 C CA . ALA A 1 108 ? -5.813 17.833 49.312 1.00 42.00 108 ALA A CA 1
ATOM 860 C C . ALA A 1 108 ? -4.972 18.868 50.077 1.00 42.00 108 ALA A C 1
ATOM 862 O O . ALA A 1 108 ? -4.003 18.523 50.749 1.00 42.00 108 ALA A O 1
ATOM 863 N N . ASN A 1 109 ? -5.384 20.136 50.029 1.00 39.31 109 ASN A N 1
ATOM 864 C CA . ASN A 1 109 ? -4.937 21.138 50.993 1.00 39.31 109 ASN A CA 1
ATOM 865 C C . ASN A 1 109 ? -5.645 20.880 52.326 1.00 39.31 109 ASN A C 1
ATOM 867 O O . ASN A 1 109 ? -6.711 21.434 52.591 1.00 39.31 109 ASN A O 1
ATOM 871 N N . ASP A 1 110 ? -5.043 20.029 53.150 1.00 44.56 110 ASP A N 1
ATOM 872 C CA . ASP A 1 110 ? -5.430 19.827 54.541 1.00 44.56 110 ASP A CA 1
ATOM 873 C C . ASP A 1 110 ? -4.546 20.724 55.421 1.00 44.56 110 ASP A C 1
ATOM 875 O O . ASP A 1 110 ? -3.441 20.356 55.813 1.00 44.56 110 ASP A O 1
ATOM 879 N N . SER A 1 111 ? -4.987 21.962 55.656 1.00 45.31 111 SER A N 1
ATOM 880 C CA . SER A 1 111 ? -4.496 22.788 56.768 1.00 45.31 111 SER A CA 1
ATOM 881 C C . SER A 1 111 ? -5.417 23.989 56.983 1.00 45.31 111 SER A C 1
ATOM 883 O O . SER A 1 111 ? -5.206 25.074 56.439 1.00 45.31 111 SER A O 1
ATOM 885 N N . ALA A 1 112 ? -6.459 23.793 57.787 1.00 40.12 112 ALA A N 1
ATOM 886 C CA . ALA A 1 112 ? -7.170 24.881 58.445 1.00 40.12 112 ALA A CA 1
ATOM 887 C C . ALA A 1 112 ? -7.045 24.675 59.957 1.00 40.12 112 ALA A C 1
ATOM 889 O O . ALA A 1 112 ? -7.624 23.757 60.536 1.00 40.12 112 ALA A O 1
ATOM 890 N N . THR A 1 113 ? -6.224 25.516 60.577 1.00 43.03 113 THR A N 1
ATOM 891 C CA . THR A 1 113 ? -6.045 25.622 62.023 1.00 43.03 113 THR A CA 1
ATOM 892 C C . THR A 1 113 ? -7.300 26.179 62.700 1.00 43.03 113 THR A C 1
ATOM 894 O O . THR A 1 113 ? -7.853 27.181 62.256 1.00 43.03 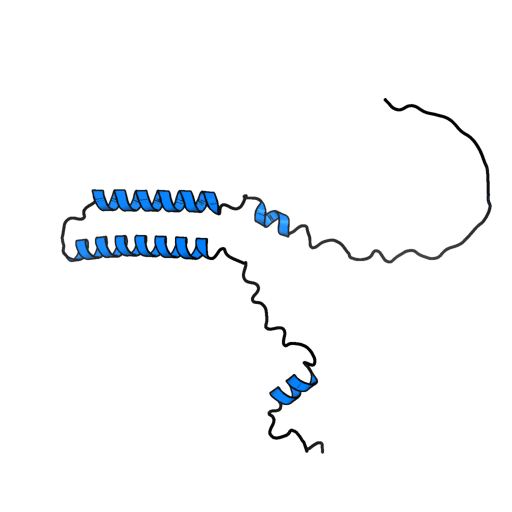113 THR A O 1
ATOM 897 N N . ASP A 1 114 ? -7.687 25.509 63.782 1.00 35.62 114 ASP A N 1
ATOM 898 C CA . ASP A 1 114 ? -8.511 25.907 64.934 1.00 35.62 114 ASP A CA 1
ATOM 899 C C . ASP A 1 114 ? -9.010 27.380 65.040 1.00 35.62 114 ASP A C 1
ATOM 901 O O . ASP A 1 114 ? -8.228 28.305 65.243 1.00 35.62 114 ASP A O 1
ATOM 905 N N . ASN A 1 115 ? -10.340 27.547 64.908 1.00 40.91 115 ASN A N 1
ATOM 906 C CA . ASN A 1 115 ? -11.345 28.289 65.721 1.00 40.91 115 ASN A CA 1
ATOM 907 C C . ASN A 1 115 ? -10.911 29.406 66.722 1.00 40.91 115 ASN A C 1
ATOM 909 O O . ASN A 1 115 ? -9.906 29.246 67.409 1.00 40.91 115 ASN A O 1
ATOM 913 N N . PRO A 1 116 ? -11.731 30.473 66.962 1.00 42.47 116 PRO A N 1
ATOM 914 C CA . PRO A 1 116 ? -13.055 30.304 67.586 1.00 42.47 116 PRO A CA 1
ATOM 915 C C . PRO A 1 116 ? -14.196 31.269 67.187 1.00 42.47 116 PRO A C 1
ATOM 917 O O . PRO A 1 116 ? -14.035 32.307 66.557 1.00 42.47 116 PRO A O 1
ATOM 920 N N . ILE A 1 117 ? -15.381 30.832 67.616 1.00 46.56 117 ILE A N 1
ATOM 921 C CA . ILE A 1 117 ? -16.737 31.378 67.499 1.00 46.56 117 ILE A CA 1
ATOM 922 C C . ILE A 1 117 ? -16.873 32.760 68.160 1.00 46.56 117 ILE A C 1
ATOM 924 O O . ILE A 1 117 ? -16.511 32.900 69.323 1.00 46.56 117 ILE A O 1
ATOM 928 N N . GLU A 1 118 ? -17.555 33.710 67.508 1.00 35.25 118 GLU A N 1
ATOM 929 C CA . GLU A 1 118 ? -18.371 34.691 68.234 1.00 35.25 118 GLU A CA 1
ATOM 930 C C . GLU A 1 118 ? -19.604 35.146 67.431 1.00 35.25 118 GLU A C 1
ATOM 932 O O . GLU A 1 118 ? -19.602 35.312 66.214 1.00 35.25 118 GLU A O 1
ATOM 937 N N . SER A 1 119 ? -20.697 35.242 68.171 1.00 40.38 119 SER A N 1
ATOM 938 C CA . SER A 1 119 ? -22.107 35.308 67.798 1.00 40.38 119 SER A CA 1
ATOM 939 C C . SER A 1 119 ? -22.646 36.730 67.611 1.00 40.38 119 SER A C 1
ATOM 941 O O . SER A 1 119 ? -22.316 37.591 68.420 1.00 40.38 119 SER A O 1
ATOM 943 N N . SER A 1 120 ? -23.592 36.941 66.677 1.00 43.44 120 SER A N 1
ATOM 944 C CA . SER A 1 120 ? -24.907 37.606 66.904 1.00 43.44 120 SER A CA 1
ATOM 945 C C . SER A 1 120 ? -25.679 37.909 65.599 1.00 43.44 120 SER A C 1
ATOM 947 O O . SER A 1 120 ? -25.073 37.902 64.529 1.00 43.44 120 SER A O 1
ATOM 949 N N . PRO A 1 121 ? -27.015 38.138 65.654 1.00 47.78 121 PRO A N 1
ATOM 950 C CA . PRO A 1 121 ? -27.914 37.893 64.524 1.00 47.78 121 PRO A CA 1
ATOM 951 C C . PRO A 1 121 ? -28.683 39.136 63.992 1.00 47.78 121 PRO A C 1
ATOM 953 O O . PRO A 1 121 ? -28.778 40.157 64.660 1.00 47.78 121 PRO A O 1
ATOM 956 N N . ILE A 1 122 ? -29.308 38.956 62.814 1.00 43.84 122 ILE A N 1
ATOM 957 C CA . ILE A 1 122 ? -30.441 39.687 62.177 1.00 43.84 122 ILE A CA 1
ATOM 958 C C . ILE A 1 122 ? -30.279 41.192 61.849 1.00 43.84 122 ILE A C 1
ATOM 960 O O . ILE A 1 122 ? -30.235 42.026 62.744 1.00 43.84 122 ILE A O 1
ATOM 964 N N . ASN A 1 123 ? -30.442 41.569 60.567 1.00 41.34 123 ASN A N 1
ATOM 965 C CA . ASN A 1 123 ? -31.295 42.718 60.215 1.00 41.34 123 ASN A CA 1
ATOM 966 C C . ASN A 1 123 ? -31.914 42.593 58.806 1.00 41.34 123 ASN A C 1
ATOM 968 O O . ASN A 1 123 ? -31.259 42.192 57.848 1.00 41.34 123 ASN A O 1
ATOM 972 N N . ASN A 1 124 ? -33.199 42.935 58.739 1.00 43.28 124 ASN A N 1
ATOM 973 C CA . ASN A 1 124 ? -34.130 42.870 57.620 1.00 43.28 124 ASN A CA 1
ATOM 974 C C . ASN A 1 124 ? -34.007 44.059 56.653 1.00 43.28 124 ASN A C 1
ATOM 976 O O . ASN A 1 124 ? -33.655 45.168 57.047 1.00 43.28 124 ASN A O 1
ATOM 980 N N . GLY A 1 125 ? -34.518 43.843 55.437 1.00 36.31 125 GLY A N 1
ATOM 981 C CA . GLY A 1 125 ? -34.949 44.888 54.502 1.00 36.31 125 GLY A CA 1
ATOM 982 C C . GLY A 1 125 ? -33.947 45.122 53.370 1.00 36.31 125 GLY A C 1
ATOM 983 O O . GLY A 1 125 ? -32.749 45.045 53.567 1.00 36.31 125 GLY A O 1
ATOM 984 N N . ASN A 1 126 ? -34.335 45.429 52.143 1.00 40.81 126 ASN A N 1
ATOM 985 C CA . ASN A 1 126 ? -35.638 45.729 51.585 1.00 40.81 126 ASN A CA 1
ATOM 986 C C . ASN A 1 126 ? -35.463 45.707 50.054 1.00 40.81 126 ASN A C 1
ATOM 988 O O . ASN A 1 126 ? -34.468 46.213 49.550 1.00 40.81 126 ASN A O 1
ATOM 992 N N . LEU A 1 127 ? -36.427 45.076 49.391 1.00 44.25 127 LEU A N 1
ATOM 993 C CA . LEU A 1 127 ? -36.984 45.264 48.047 1.00 44.25 127 LEU A CA 1
ATOM 994 C C . LEU A 1 127 ? -36.288 46.170 46.998 1.00 44.25 127 LEU A C 1
ATOM 996 O O . LEU A 1 127 ? -35.798 47.258 47.290 1.00 44.25 127 LEU A O 1
ATOM 1000 N N . ASN A 1 128 ? -36.553 45.773 45.740 1.00 45.50 128 ASN A N 1
ATOM 1001 C CA . ASN A 1 128 ? -36.544 46.525 44.464 1.00 45.50 128 ASN A CA 1
ATOM 1002 C C . ASN A 1 128 ? -35.269 46.342 43.624 1.00 45.50 128 ASN A C 1
ATOM 1004 O O . ASN A 1 128 ? -34.169 46.456 44.139 1.00 45.50 128 ASN A O 1
ATOM 1008 N N . ASN A 1 129 ? -35.297 46.128 42.308 1.00 47.62 129 ASN A N 1
ATOM 1009 C CA . ASN A 1 129 ? -36.340 45.968 41.284 1.00 47.62 129 ASN A CA 1
ATOM 1010 C C . ASN A 1 129 ? -35.611 45.335 40.067 1.00 47.62 129 ASN A C 1
ATOM 1012 O O . ASN A 1 129 ? -34.415 45.554 39.907 1.00 47.62 129 ASN A O 1
ATOM 1016 N N . HIS A 1 130 ? -36.217 44.427 39.293 1.00 39.44 130 HIS A N 1
ATOM 1017 C CA . HIS A 1 130 ? -36.796 44.718 37.963 1.00 39.44 130 HIS A CA 1
ATOM 1018 C C . HIS A 1 130 ? -35.823 45.500 37.045 1.00 39.44 130 HIS A C 1
ATOM 1020 O O . HIS A 1 130 ? -35.462 46.627 37.355 1.00 39.44 130 HIS A O 1
ATOM 1026 N N . VAL A 1 131 ? -35.353 44.979 35.909 1.00 48.59 131 VAL A N 1
ATOM 1027 C CA . VAL A 1 131 ? -36.130 44.746 34.678 1.00 48.59 131 VAL A CA 1
ATOM 1028 C C . VAL A 1 131 ? -35.304 43.867 33.728 1.00 48.59 131 VAL A C 1
ATOM 1030 O O . VAL A 1 131 ? -34.100 44.056 33.580 1.00 48.59 131 VAL A O 1
ATOM 1033 N N . ILE A 1 132 ? -35.994 42.930 33.082 1.00 45.53 132 ILE A N 1
ATOM 1034 C CA . ILE A 1 132 ? -35.545 42.151 31.927 1.00 45.53 132 ILE A CA 1
ATOM 1035 C C . ILE A 1 132 ? -35.604 43.021 30.667 1.00 45.53 132 ILE A C 1
ATOM 1037 O O . ILE A 1 132 ? -36.613 43.687 30.431 1.00 45.53 132 ILE A O 1
ATOM 1041 N N . GLY A 1 133 ? -34.562 42.939 29.845 1.00 41.88 133 GLY A N 1
ATOM 1042 C CA . GLY A 1 133 ? -34.557 43.313 28.434 1.00 41.88 133 GLY A CA 1
ATOM 1043 C C . GLY A 1 133 ? -33.627 42.379 27.688 1.00 41.88 133 GLY A C 1
ATOM 1044 O O . GLY A 1 133 ? -32.444 42.344 28.088 1.00 41.88 133 GLY A O 1
#

InterPro domains:
  IPR053842 Mobilization protein NikA-like [PF21983] (4-54)

Sequence (133 aa):
MLEAKAEGMSLARYARAILTKGKVTRRERDYPSIDPKLLQQLHAMGKNLNQLVRYTHEQANAKHPIDTLNLALAIDNMAEQLARLKAQYQVPENYFRAVEDEDVATEANDSATDNPIESSPINNGNLNNHVIG

Radius of gyration: 35.45 Å; chains: 1; bounding box: 55×80×88 Å

Organism: Faucicola osloensis (NCBI:txid34062)

Secondary structure (DSSP, 8-state):
-------S--HHHHHHHHH--S-------------HHHHHHHHHHHHHHHHHHHHHHHHHHTTPPP-HHHHHHHHHHHHHHHHHHHHHH---TTTTTTTSSSS------------------------------

Foldseek 3Di:
DDDDDPPPDDPVRVCCVVVPPDDPPPPPPPDPPDDVVLVVLVVVLVVLVVVLVVQVVVCVVVVHDDPVVVSVVSVVVSVVSVVVSCVVPPDPPCPVVVVVPPPDDDDDPPDDDDDDDDDDDDDDDDDDDDDDD